Protein AF-A0A9N8YXN9-F1 (afdb_monomer_lite)

Foldseek 3Di:
DDADADAFDPDDDDDDDDDDDDDDDPPPQDWDADPPPRDTHGPPDGPVVVQVCCCPVVVNPHDHDPPPPVPPDPQDPVNVVVVVVVVVVVVCVCVVVVPPPCVCVDPVVVVVVCVVPVND

Radius of gyration: 23.68 Å; chains: 1; bounding box: 53×51×51 Å

Sequence (120 aa):
MSNIDLYDIGSYDPKSSDHDSTNASTSQTSNIVYNECSQEYSIKTSTGVLAKHLNKKHNRNITLKPRRFLVQKPYSKDDNTCIEECKSSILDFFVGDQIPFNTAESRWFRKMTSTLDLRY

Organism: NCBI:txid60492

Secondary structure (DSSP, 8-state):
------------------------------EEEETTTTEEEETTS-HHHHHHHHHHHH------PPP-----PPPPHHHHHHHHHHHHHHHHHHHHTT--GGGGGSHHHHHHHHHH-TT-

pLDDT: mean 70.65, std 18.08, range [36.25, 90.94]

Structure (mmCIF, N/CA/C/O backbone):
data_AF-A0A9N8YXN9-F1
#
_entry.id   AF-A0A9N8YXN9-F1
#
loop_
_atom_site.group_PDB
_atom_site.id
_atom_site.type_symbol
_atom_site.label_atom_id
_atom_site.label_alt_id
_atom_site.label_comp_id
_atom_site.label_asym_id
_atom_site.label_entity_id
_atom_site.label_seq_id
_atom_site.pdbx_PDB_ins_code
_atom_site.Cartn_x
_atom_site.Cartn_y
_atom_site.Cartn_z
_atom_site.occupancy
_atom_site.B_iso_or_equiv
_atom_site.auth_seq_id
_atom_site.auth_comp_id
_atom_site.auth_asym_id
_atom_site.auth_atom_id
_atom_site.pdbx_PDB_model_num
ATOM 1 N N . MET A 1 1 ? -25.549 -17.010 15.734 1.00 38.97 1 MET A N 1
ATOM 2 C CA . MET A 1 1 ? -25.058 -15.660 16.081 1.00 38.97 1 MET A CA 1
ATOM 3 C C . MET A 1 1 ? -24.217 -15.162 14.921 1.00 38.97 1 MET A C 1
ATOM 5 O O . MET A 1 1 ? -23.201 -15.771 14.621 1.00 38.97 1 MET A O 1
ATOM 9 N N . SER A 1 2 ? -24.693 -14.149 14.206 1.00 39.00 2 SER A N 1
ATOM 10 C CA . SER A 1 2 ? -24.035 -13.563 13.034 1.00 39.00 2 SER A CA 1
ATOM 11 C C . SER A 1 2 ? -23.165 -12.378 13.463 1.00 39.00 2 SER A C 1
ATOM 13 O O . SER A 1 2 ? -23.681 -11.429 14.047 1.00 39.00 2 SER A O 1
ATOM 15 N N . ASN A 1 3 ? -21.859 -12.441 13.192 1.00 39.16 3 ASN A N 1
ATOM 16 C CA . ASN A 1 3 ? -20.924 -11.340 13.438 1.00 39.16 3 ASN A CA 1
ATOM 17 C C . ASN A 1 3 ? -21.038 -10.308 12.309 1.00 39.16 3 ASN A C 1
ATOM 19 O O . ASN A 1 3 ? -20.936 -10.669 11.139 1.00 39.16 3 ASN A O 1
ATOM 23 N N . ILE A 1 4 ? -21.242 -9.036 12.658 1.00 43.56 4 ILE A N 1
ATOM 24 C CA . ILE A 1 4 ? -21.267 -7.922 11.704 1.00 43.56 4 ILE A CA 1
ATOM 25 C C . ILE A 1 4 ? -19.964 -7.139 11.875 1.00 43.56 4 ILE A C 1
ATOM 27 O O . ILE A 1 4 ? -19.743 -6.510 12.911 1.00 43.56 4 ILE A O 1
ATOM 31 N N . ASP A 1 5 ? -19.101 -7.198 10.862 1.00 38.38 5 ASP A N 1
ATOM 32 C CA . ASP A 1 5 ? -17.874 -6.404 10.786 1.00 38.38 5 ASP A CA 1
ATOM 33 C C . ASP A 1 5 ? -18.225 -5.002 10.242 1.00 38.38 5 ASP A C 1
ATOM 35 O O . ASP A 1 5 ? -18.652 -4.862 9.096 1.00 38.38 5 ASP A O 1
ATOM 39 N N . LEU A 1 6 ? -18.065 -3.957 11.064 1.00 42.31 6 LEU A N 1
ATOM 40 C CA . LEU A 1 6 ? -18.216 -2.557 10.646 1.00 42.31 6 LEU A CA 1
ATOM 41 C C . LEU A 1 6 ? -16.833 -1.920 10.455 1.00 42.31 6 LEU A C 1
ATOM 43 O O . LEU A 1 6 ? -15.990 -1.983 11.352 1.00 42.31 6 LEU A O 1
ATOM 47 N N . TYR A 1 7 ? -16.609 -1.293 9.301 1.00 44.41 7 TYR A N 1
ATOM 48 C CA . TYR A 1 7 ? -15.362 -0.598 8.978 1.00 44.41 7 TYR A CA 1
ATOM 49 C C . TYR A 1 7 ? -15.453 0.889 9.331 1.00 44.41 7 TYR A C 1
ATOM 51 O O . TYR A 1 7 ? -16.472 1.530 9.085 1.00 44.41 7 TYR A O 1
ATOM 59 N N . ASP A 1 8 ? -14.370 1.433 9.886 1.00 46.16 8 ASP A N 1
ATOM 60 C CA . ASP A 1 8 ? -14.249 2.843 10.259 1.00 46.16 8 ASP A CA 1
ATOM 61 C C . ASP A 1 8 ? -14.165 3.721 8.999 1.00 46.16 8 ASP A C 1
ATOM 63 O O . ASP A 1 8 ? -13.200 3.644 8.229 1.00 46.16 8 ASP A O 1
ATOM 67 N N . ILE A 1 9 ? -15.209 4.515 8.754 1.00 48.38 9 ILE A N 1
ATOM 68 C CA . ILE A 1 9 ? -15.237 5.512 7.684 1.00 48.38 9 ILE A CA 1
ATOM 69 C C . ILE A 1 9 ? -14.603 6.768 8.275 1.00 48.38 9 ILE A C 1
ATOM 71 O O . ILE A 1 9 ? -15.230 7.485 9.052 1.00 48.38 9 ILE A O 1
ATOM 75 N N . GLY A 1 10 ? -13.327 6.979 7.952 1.00 39.53 10 GLY A N 1
ATOM 76 C CA . GLY A 1 10 ? -12.581 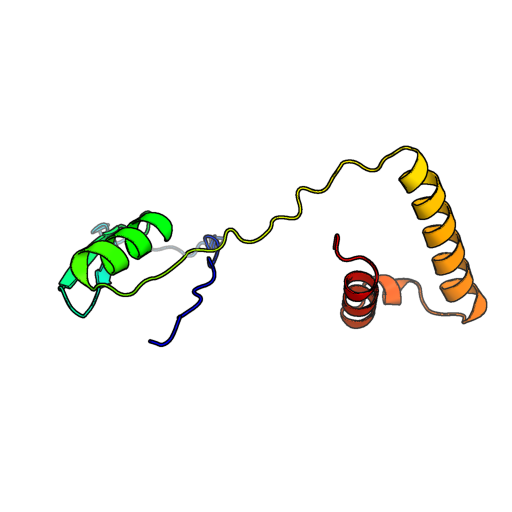8.162 8.363 1.00 39.53 10 GLY A CA 1
ATOM 77 C C . GLY A 1 10 ? -13.324 9.454 8.018 1.00 39.53 10 GLY A C 1
ATOM 78 O O . GLY A 1 10 ? -14.007 9.540 6.998 1.00 39.53 10 GLY A O 1
ATOM 79 N N . SER A 1 11 ? -13.177 10.433 8.911 1.00 42.22 11 SER A N 1
ATOM 80 C CA . SER A 1 11 ? -13.750 11.777 8.840 1.00 42.22 11 SER A CA 1
ATOM 81 C C . SER A 1 11 ? -13.607 12.376 7.438 1.00 42.22 11 SER A C 1
ATOM 83 O O . SER A 1 11 ? -12.497 12.556 6.940 1.00 42.22 11 SER A O 1
ATOM 85 N N . TYR A 1 12 ? -14.739 12.658 6.798 1.00 43.97 12 TYR A N 1
ATOM 86 C CA . TYR A 1 12 ? -14.797 13.372 5.529 1.00 43.97 12 TYR A CA 1
ATOM 87 C C . TYR A 1 12 ? -14.609 14.865 5.822 1.00 43.97 12 TYR A C 1
ATOM 89 O O . TYR A 1 12 ? -15.441 15.450 6.512 1.00 43.97 12 TYR A O 1
ATOM 97 N N . ASP A 1 13 ? -13.526 15.463 5.324 1.00 46.16 13 ASP A N 1
ATOM 98 C CA . ASP A 1 13 ? -13.345 16.919 5.280 1.00 46.16 13 ASP A CA 1
ATOM 99 C C . ASP A 1 13 ? -13.990 17.457 3.992 1.00 46.16 13 ASP A C 1
ATOM 101 O O . ASP A 1 13 ? -13.430 17.270 2.904 1.00 46.16 13 ASP A O 1
ATOM 105 N N . PRO A 1 14 ? -15.154 18.130 4.045 1.00 48.19 14 PRO A N 1
ATOM 106 C CA . PRO A 1 14 ? -15.634 18.878 2.898 1.00 48.19 14 PRO A CA 1
ATOM 107 C C . PRO A 1 14 ? -14.803 20.163 2.767 1.00 48.19 14 PRO A C 1
ATOM 109 O O . PRO A 1 14 ? -14.899 21.071 3.590 1.00 48.19 14 PRO A O 1
ATOM 112 N N . LYS A 1 15 ? -13.982 20.249 1.713 1.00 41.84 15 LYS A N 1
ATOM 113 C CA . LYS A 1 15 ? -13.399 21.524 1.270 1.00 41.84 15 LYS A CA 1
ATOM 114 C C . LYS A 1 15 ? -14.535 22.494 0.932 1.00 41.84 15 LYS A C 1
ATOM 116 O O . LYS A 1 15 ? -15.404 22.156 0.130 1.00 41.84 15 LYS A O 1
ATOM 121 N N . SER A 1 16 ? -14.509 23.673 1.550 1.00 41.66 16 SER A N 1
ATOM 122 C CA . SER A 1 16 ? -15.433 24.772 1.284 1.00 41.66 16 SER A CA 1
ATOM 123 C C . SER A 1 16 ? -15.173 25.380 -0.097 1.00 41.66 16 SER A C 1
ATOM 125 O O . SER A 1 16 ? -14.030 25.622 -0.484 1.00 41.66 16 SER A O 1
ATOM 127 N N . SER A 1 17 ? -16.251 25.632 -0.835 1.00 43.19 17 SER A N 1
ATOM 128 C CA . SER A 1 17 ? -16.296 26.609 -1.921 1.00 43.19 17 SER A CA 1
ATOM 129 C C . SER A 1 17 ? -17.325 27.659 -1.522 1.00 43.19 17 SER A C 1
ATOM 131 O O . SER A 1 17 ? -18.505 27.331 -1.374 1.00 43.19 17 SER A O 1
ATOM 133 N N . ASP A 1 18 ? -16.865 28.884 -1.296 1.00 45.81 18 ASP A N 1
ATOM 134 C CA . ASP A 1 18 ? -17.685 29.995 -0.832 1.00 45.81 18 ASP A CA 1
ATOM 135 C C . ASP A 1 18 ? -18.609 30.510 -1.945 1.00 45.81 18 ASP A C 1
ATOM 137 O O . ASP A 1 18 ? -18.162 30.875 -3.031 1.00 45.81 18 ASP A O 1
ATOM 141 N N . HIS A 1 19 ? -19.904 30.573 -1.639 1.00 42.38 19 HIS A N 1
ATOM 142 C CA . HIS A 1 19 ? -20.839 31.530 -2.217 1.00 42.38 19 HIS A CA 1
ATOM 143 C C . HIS A 1 19 ? -21.717 32.071 -1.082 1.00 42.38 19 HIS A C 1
ATOM 145 O O . HIS A 1 19 ? -22.288 31.308 -0.303 1.00 42.38 19 HIS A O 1
ATOM 151 N N . ASP A 1 20 ? -21.763 33.400 -1.001 1.00 39.88 20 ASP A N 1
ATOM 152 C CA . 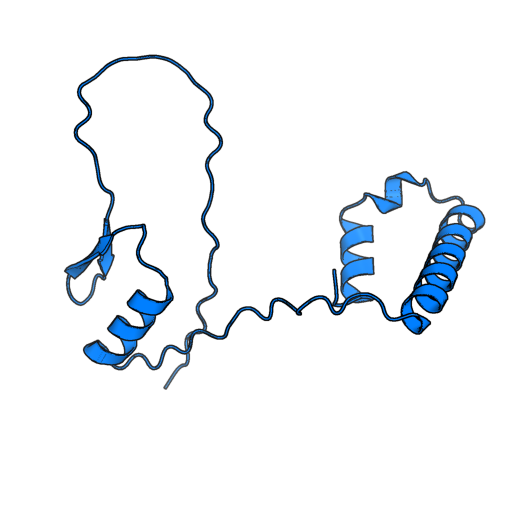ASP A 1 20 ? -22.512 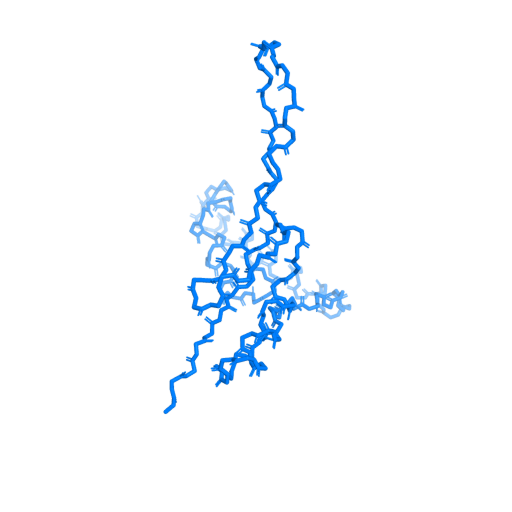34.233 -0.060 1.00 39.88 20 ASP A CA 1
ATOM 153 C C . ASP A 1 20 ? -23.962 33.794 0.180 1.00 39.88 20 ASP A C 1
ATOM 155 O O . ASP A 1 20 ? -24.717 33.580 -0.769 1.00 39.88 20 ASP A O 1
ATOM 159 N N . SER A 1 21 ? -24.405 33.847 1.440 1.00 37.50 21 SER A N 1
ATOM 160 C CA . SER A 1 21 ? -25.447 34.792 1.888 1.00 37.50 21 SER A CA 1
ATOM 161 C C . SER A 1 21 ? -25.886 34.506 3.327 1.00 37.50 21 SER A C 1
ATOM 163 O O . SER A 1 21 ? -26.172 33.380 3.724 1.00 37.50 21 SER A O 1
ATOM 165 N N . THR A 1 22 ? -25.963 35.590 4.091 1.00 53.31 22 THR A N 1
ATOM 166 C CA . THR A 1 22 ? -26.509 35.748 5.444 1.00 53.31 22 THR A CA 1
ATOM 167 C C . THR A 1 22 ? -27.834 35.019 5.681 1.00 53.31 22 THR A C 1
ATOM 169 O O . THR A 1 22 ? -28.770 35.251 4.923 1.00 53.31 22 THR A O 1
ATOM 172 N N . ASN A 1 23 ? -27.945 34.254 6.779 1.00 38.88 23 ASN A N 1
ATOM 173 C CA . ASN A 1 23 ? -29.133 34.166 7.646 1.00 38.88 23 ASN A CA 1
ATOM 174 C C . ASN A 1 23 ? -28.813 33.398 8.947 1.00 38.88 23 ASN A C 1
ATOM 176 O O . ASN A 1 23 ? -28.126 32.385 8.928 1.00 38.88 23 ASN A O 1
ATOM 180 N N . ALA A 1 24 ? -29.299 33.936 10.070 1.00 39.72 24 ALA A N 1
ATOM 181 C CA . ALA A 1 24 ? -29.245 33.443 11.452 1.00 39.72 24 ALA A CA 1
ATOM 182 C C . ALA A 1 24 ? -28.774 31.983 11.667 1.00 39.72 24 ALA A C 1
ATOM 184 O O . ALA A 1 24 ? -29.538 31.035 11.480 1.00 39.72 24 ALA A O 1
ATOM 185 N N . SER A 1 25 ? -27.543 31.818 12.170 1.00 36.25 25 SER A N 1
ATOM 186 C CA . SER A 1 25 ? -26.970 30.529 12.582 1.00 36.25 25 SER A CA 1
ATOM 187 C C . SER A 1 25 ? -27.682 29.955 13.810 1.00 36.25 25 SER A C 1
ATOM 189 O O . SER A 1 25 ? -27.188 30.019 14.936 1.00 36.25 25 SER A O 1
ATOM 191 N N . THR A 1 26 ? -28.829 29.318 13.594 1.00 45.75 26 THR A N 1
ATOM 192 C CA . THR A 1 26 ? -29.204 28.170 14.420 1.00 45.75 26 THR A CA 1
ATOM 193 C C . THR A 1 26 ? -28.161 27.101 14.133 1.00 45.75 26 THR A C 1
ATOM 195 O O . THR A 1 26 ? -28.099 26.550 13.038 1.00 45.75 26 THR A O 1
ATOM 198 N N . SER A 1 27 ? -27.265 26.869 15.091 1.00 49.44 27 SER A N 1
ATOM 199 C CA . SER A 1 27 ? -26.263 25.810 14.991 1.00 49.44 27 SER A CA 1
ATOM 200 C C . SER A 1 27 ? -26.993 24.467 14.950 1.00 49.44 27 SER A C 1
ATOM 202 O O . SER A 1 27 ? -27.299 23.898 15.994 1.00 49.44 27 SER A O 1
ATOM 204 N N . GLN A 1 28 ? -27.331 23.983 13.753 1.00 49.31 28 GLN A N 1
ATOM 205 C CA . GLN A 1 28 ? -27.807 22.622 13.538 1.00 49.31 28 GLN A CA 1
ATOM 206 C C . GLN A 1 28 ? -26.657 21.675 13.887 1.00 49.31 28 GLN A C 1
ATOM 208 O O . GLN A 1 28 ? -25.827 21.317 13.055 1.00 49.31 28 GLN A O 1
ATOM 213 N N . THR A 1 29 ? -26.568 21.293 15.157 1.00 57.31 29 THR A N 1
ATOM 214 C CA . THR A 1 29 ? -25.731 20.177 15.578 1.00 57.31 29 THR A CA 1
ATOM 215 C C . THR A 1 29 ? -26.446 18.906 15.152 1.00 57.31 29 THR A C 1
ATOM 217 O O . THR A 1 29 ? -27.288 18.380 15.875 1.00 57.31 29 THR A O 1
ATOM 220 N N . SER A 1 30 ? -26.163 18.447 13.937 1.00 67.12 30 SER A N 1
ATOM 221 C CA . SER A 1 30 ? -26.619 17.145 13.469 1.00 67.12 30 SER A CA 1
ATOM 222 C C . SER A 1 30 ? -26.120 16.073 14.453 1.00 67.12 30 SER A C 1
ATOM 224 O O . SER A 1 30 ? -24.925 15.996 14.743 1.00 67.12 30 SER A O 1
ATOM 226 N N . ASN A 1 31 ? -27.039 15.290 15.018 1.00 78.44 31 ASN A N 1
ATOM 227 C CA . ASN A 1 31 ? -26.748 14.190 15.940 1.00 78.44 31 ASN A CA 1
ATOM 228 C C . ASN A 1 31 ? -26.963 12.849 15.222 1.00 78.44 31 ASN A C 1
ATOM 230 O O . ASN A 1 31 ? -27.831 12.717 14.361 1.00 78.44 31 ASN A O 1
ATOM 234 N N . ILE A 1 32 ? -26.180 11.837 15.588 1.00 76.56 32 ILE A N 1
ATOM 235 C CA . ILE A 1 32 ? -26.388 10.442 15.197 1.00 76.56 32 ILE A CA 1
ATOM 236 C C . ILE A 1 32 ? -27.407 9.850 16.171 1.00 76.56 32 ILE A C 1
ATOM 238 O O . ILE A 1 32 ? -27.141 9.781 17.370 1.00 76.56 32 ILE A O 1
ATOM 242 N N . VAL A 1 33 ? -28.556 9.406 15.666 1.00 77.75 33 VAL A N 1
ATOM 243 C CA . VAL A 1 33 ? -29.597 8.760 16.477 1.00 77.75 33 VAL A CA 1
ATOM 244 C C . VAL A 1 33 ? -29.580 7.261 16.220 1.00 77.75 33 VAL A C 1
ATOM 246 O O . VAL A 1 33 ? -29.641 6.820 15.072 1.00 77.75 33 VAL A O 1
ATOM 249 N N . TYR A 1 34 ? -29.493 6.460 17.282 1.00 77.31 34 TYR A N 1
ATOM 250 C CA . TYR A 1 34 ? -29.622 5.011 17.156 1.00 77.31 34 TYR A CA 1
ATOM 251 C C . TYR A 1 34 ? -31.090 4.576 17.242 1.00 77.31 34 TYR A C 1
ATOM 253 O O . TYR A 1 34 ? -31.723 4.728 18.284 1.00 77.31 34 TYR A O 1
ATOM 261 N N . ASN A 1 35 ? -31.615 3.987 16.165 1.00 76.94 35 ASN A N 1
ATOM 262 C CA . ASN A 1 35 ? -33.054 3.753 15.990 1.00 76.94 35 ASN A CA 1
ATOM 263 C C . ASN A 1 35 ? -33.721 2.848 17.041 1.00 76.94 35 ASN A C 1
ATOM 265 O O . ASN A 1 35 ? -34.912 3.000 17.276 1.00 76.94 35 ASN A O 1
ATOM 269 N N . GLU A 1 36 ? -33.010 1.905 17.670 1.00 77.69 36 GLU A N 1
ATOM 270 C CA . GLU A 1 36 ? -33.666 0.959 18.597 1.00 77.69 36 GLU A CA 1
ATOM 271 C C . GLU A 1 36 ? -33.796 1.488 20.030 1.00 77.69 36 GLU A C 1
ATOM 273 O O . GLU A 1 36 ? -34.606 0.972 20.794 1.00 77.69 36 GLU A O 1
ATOM 278 N N . CYS A 1 37 ? -32.997 2.479 20.433 1.00 83.25 37 CYS A N 1
ATOM 279 C CA . CYS A 1 37 ? -33.101 3.069 21.773 1.00 83.25 37 CYS A CA 1
ATOM 280 C C . CYS A 1 37 ? -33.199 4.597 21.770 1.00 83.25 37 CYS A C 1
ATOM 282 O O . CYS A 1 37 ? -33.119 5.205 22.838 1.00 83.25 37 CYS A O 1
ATOM 284 N N . SER A 1 38 ? -33.353 5.192 20.582 1.00 83.25 38 SER A N 1
ATOM 285 C CA . SER A 1 38 ? -33.433 6.634 20.323 1.00 83.25 38 SER A CA 1
ATOM 286 C C . SER A 1 38 ? -32.351 7.444 21.038 1.00 83.25 38 SER A C 1
ATOM 288 O O . SER A 1 38 ? -32.557 8.595 21.409 1.00 83.25 38 SER A O 1
ATOM 290 N N . GLN A 1 39 ? -31.188 6.829 21.264 1.00 84.56 39 GLN A N 1
ATOM 291 C CA . GLN A 1 39 ? -30.075 7.481 21.931 1.00 84.56 39 GLN A CA 1
ATOM 292 C C . GLN A 1 39 ? -29.358 8.380 20.929 1.00 84.56 39 GLN A C 1
ATOM 294 O O . GLN A 1 39 ? -28.930 7.917 19.868 1.00 84.56 39 GLN A O 1
ATOM 299 N N . GLU A 1 40 ? -29.211 9.650 21.292 1.00 86.25 40 GLU A N 1
ATOM 300 C CA . GLU A 1 40 ? -28.510 10.641 20.485 1.00 86.25 40 GLU A CA 1
ATOM 301 C C . GLU A 1 40 ? -27.021 10.698 20.833 1.00 86.25 40 GLU A C 1
ATOM 303 O O . GLU A 1 40 ? -26.625 10.658 22.003 1.00 86.25 40 GLU A O 1
ATOM 308 N N . TYR A 1 41 ? -26.199 10.825 19.798 1.00 85.12 41 TYR A N 1
ATOM 309 C CA . TYR A 1 41 ? -24.757 10.990 19.872 1.00 85.12 41 TYR A CA 1
ATOM 310 C C . TYR A 1 41 ? -24.339 12.188 19.029 1.00 85.12 41 TYR A C 1
ATOM 312 O O . TYR A 1 41 ? -24.828 12.376 17.920 1.00 85.12 41 TYR A O 1
ATOM 320 N N . SER A 1 42 ? -23.379 12.977 19.506 1.00 84.81 42 SER A N 1
ATOM 321 C CA . SER A 1 42 ? -22.771 14.011 18.664 1.00 84.81 42 SER A CA 1
ATOM 322 C C . SER A 1 42 ? -22.071 13.364 17.462 1.00 84.81 42 SER A C 1
ATOM 324 O O . SER A 1 42 ? -21.463 12.307 17.624 1.00 84.81 42 SER A O 1
ATOM 326 N N . ILE A 1 43 ? -22.057 14.011 16.293 1.00 82.88 43 ILE A N 1
ATOM 327 C CA . ILE A 1 43 ? -21.254 13.567 15.131 1.00 82.88 43 ILE A CA 1
ATOM 328 C C . ILE A 1 43 ? -19.774 13.361 15.475 1.00 82.88 43 ILE A C 1
ATOM 330 O O . ILE A 1 43 ? -19.121 12.499 14.898 1.00 82.88 43 ILE A O 1
ATOM 334 N N . LYS A 1 44 ? -19.238 14.105 16.449 1.00 83.62 44 LYS A N 1
ATOM 335 C CA . LYS A 1 44 ? -17.842 13.959 16.896 1.00 83.62 44 LYS A CA 1
ATOM 336 C C . LYS A 1 44 ? -17.595 12.684 17.713 1.00 83.62 44 LYS A C 1
ATOM 338 O O . LYS A 1 44 ? -16.462 12.410 18.102 1.00 83.62 44 LYS A O 1
ATOM 343 N N . THR A 1 45 ? -18.644 11.927 18.028 1.00 83.19 45 THR A N 1
ATOM 344 C CA . THR A 1 45 ? -18.542 10.691 18.802 1.00 83.19 45 THR A CA 1
ATOM 345 C C . THR A 1 45 ? -17.828 9.635 17.972 1.00 83.19 45 THR A C 1
ATOM 347 O O . THR A 1 45 ? -18.258 9.307 16.869 1.00 83.19 45 THR A O 1
ATOM 350 N N . SER A 1 46 ? -16.755 9.060 18.513 1.00 83.75 46 SER A N 1
ATOM 351 C CA . SER A 1 46 ? -16.036 8.000 17.813 1.00 83.75 46 SER A CA 1
ATOM 352 C C . SER A 1 46 ? -16.892 6.741 17.652 1.00 83.75 46 SER A C 1
ATOM 354 O O . SER A 1 46 ? -17.688 6.371 18.525 1.00 83.75 46 SER A O 1
ATOM 356 N N . THR A 1 47 ? -16.660 6.019 16.558 1.00 83.44 47 THR A N 1
ATOM 357 C CA . THR A 1 47 ? -17.244 4.697 16.275 1.00 83.44 47 THR A CA 1
ATOM 358 C C . THR A 1 47 ? -17.012 3.705 17.422 1.00 83.44 47 THR A C 1
ATOM 360 O O . THR A 1 47 ? -17.878 2.883 17.720 1.00 83.44 47 THR A O 1
ATOM 363 N N . GLY A 1 48 ? -15.903 3.851 18.159 1.00 84.88 48 GLY A N 1
ATOM 364 C CA . GLY A 1 48 ? -15.601 3.113 19.390 1.00 84.88 48 GLY A CA 1
ATOM 365 C C . GLY A 1 48 ? -16.652 3.240 20.493 1.00 84.88 48 GLY A C 1
ATOM 366 O O . GLY A 1 48 ? -16.996 2.250 21.143 1.00 84.88 48 GLY A O 1
ATOM 367 N N . VAL A 1 49 ? -17.181 4.443 20.710 1.00 85.62 49 VAL A N 1
ATOM 368 C CA . VAL A 1 49 ? -18.208 4.692 21.733 1.00 85.62 49 VAL A CA 1
ATOM 369 C C . VAL A 1 49 ? -19.546 4.092 21.305 1.00 85.62 49 VAL A C 1
ATOM 371 O O . VAL A 1 49 ? -20.218 3.451 22.116 1.00 85.62 49 VAL A O 1
ATOM 374 N N . LEU A 1 50 ? -19.889 4.216 20.021 1.00 86.31 50 LEU A N 1
ATOM 375 C CA . LEU A 1 50 ? -21.085 3.609 19.433 1.00 86.31 50 LEU A CA 1
ATOM 376 C C . LEU A 1 50 ? -21.041 2.076 19.544 1.00 86.31 50 LEU A C 1
ATOM 378 O O . LEU A 1 50 ? -21.987 1.467 20.037 1.00 86.31 50 LEU A O 1
ATOM 382 N N . ALA A 1 51 ? -19.919 1.437 19.202 1.00 85.44 51 ALA A N 1
ATOM 383 C CA . ALA A 1 51 ? -19.767 -0.014 19.333 1.00 85.44 51 ALA A CA 1
ATOM 384 C C . ALA A 1 51 ? -19.898 -0.493 20.790 1.00 85.44 51 ALA A C 1
ATOM 386 O O . ALA A 1 51 ? -20.579 -1.483 21.060 1.00 85.44 51 ALA A O 1
ATOM 387 N N . LYS A 1 52 ? -19.316 0.236 21.756 1.00 87.19 52 LYS A N 1
ATOM 388 C CA . LYS A 1 52 ? -19.488 -0.065 23.190 1.00 87.19 52 LYS A CA 1
ATOM 389 C C . LYS A 1 52 ? -20.949 0.020 23.622 1.00 87.19 52 LYS A C 1
ATOM 391 O O . LYS A 1 52 ? -21.409 -0.846 24.366 1.00 87.19 52 LYS A O 1
ATOM 396 N N . HIS A 1 53 ? -21.676 1.038 23.164 1.00 88.94 53 HIS A N 1
ATOM 397 C CA . HIS A 1 53 ? -23.103 1.167 23.440 1.00 88.94 53 HIS A CA 1
ATOM 398 C C . HIS A 1 53 ? -23.891 -0.034 22.906 1.00 88.94 53 HIS A C 1
ATOM 400 O O . HIS A 1 53 ? -24.642 -0.653 23.658 1.00 88.94 53 HIS A O 1
ATOM 406 N N . LEU A 1 54 ? -23.668 -0.405 21.645 1.00 87.19 54 LEU A N 1
ATOM 407 C CA . LEU A 1 54 ? -24.352 -1.527 21.001 1.00 87.19 54 LEU A CA 1
ATOM 408 C C . LEU A 1 54 ? -24.055 -2.862 21.689 1.00 87.19 54 LEU A C 1
ATOM 410 O O . LEU A 1 54 ? -24.950 -3.690 21.852 1.00 87.19 54 LEU A O 1
ATOM 414 N N . ASN A 1 55 ? -22.827 -3.052 22.166 1.00 87.38 55 ASN A N 1
ATOM 415 C CA . ASN A 1 55 ? -22.467 -4.250 22.918 1.00 87.38 55 ASN A CA 1
ATOM 416 C C . ASN A 1 55 ? -23.128 -4.288 24.291 1.00 87.38 55 ASN A C 1
ATOM 418 O O . ASN A 1 55 ? -23.623 -5.335 24.686 1.00 87.38 55 ASN A O 1
ATOM 422 N N . LYS A 1 56 ? -23.166 -3.159 25.006 1.00 88.31 56 LYS A N 1
ATOM 423 C CA . LYS A 1 56 ? -23.688 -3.105 26.376 1.00 88.31 56 LYS A CA 1
ATOM 424 C C . LYS A 1 56 ? -25.216 -3.110 26.442 1.00 88.31 56 LYS A C 1
ATOM 426 O O . LYS A 1 56 ? -25.773 -3.765 27.313 1.00 88.31 56 LYS A O 1
ATOM 431 N N . LYS A 1 57 ? -25.892 -2.336 25.585 1.00 87.44 57 LYS A N 1
ATOM 432 C CA . LYS A 1 57 ? -27.360 -2.210 25.606 1.00 87.44 57 LYS A CA 1
ATOM 433 C C . LYS A 1 57 ? -28.065 -3.238 24.729 1.00 87.44 57 LYS A C 1
ATOM 435 O O . LYS A 1 57 ? -29.173 -3.634 25.065 1.00 87.44 57 LYS A O 1
ATOM 440 N N . HIS A 1 58 ? -27.445 -3.647 23.624 1.00 85.50 58 HIS A N 1
ATOM 441 C CA . HIS A 1 58 ? -28.104 -4.461 22.600 1.00 85.50 58 HIS A CA 1
ATOM 442 C C . HIS A 1 58 ? -27.441 -5.833 22.397 1.00 85.50 58 HIS A C 1
ATOM 444 O O . HIS A 1 58 ? -27.851 -6.567 21.503 1.00 85.50 58 HIS A O 1
ATOM 450 N N . ASN A 1 59 ? -26.430 -6.195 23.203 1.00 83.50 59 ASN A N 1
ATOM 451 C CA . ASN A 1 59 ? -25.713 -7.479 23.144 1.00 83.50 59 ASN A CA 1
ATOM 452 C C . ASN A 1 59 ? -25.256 -7.873 21.723 1.00 83.50 59 ASN A C 1
ATOM 454 O O . ASN A 1 59 ? -25.205 -9.052 21.375 1.00 83.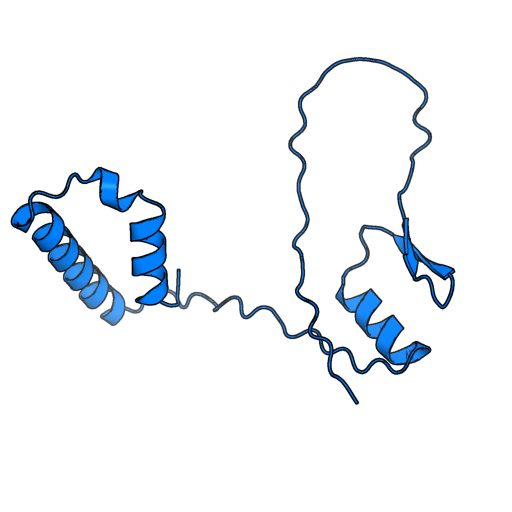50 59 ASN A O 1
ATOM 458 N N . ARG A 1 60 ? -24.920 -6.881 20.884 1.00 78.94 60 ARG A N 1
ATOM 459 C CA . ARG A 1 60 ? -24.635 -7.094 19.454 1.00 78.94 60 ARG A CA 1
ATOM 460 C C . ARG A 1 60 ? -23.255 -7.694 19.146 1.00 78.94 60 ARG A C 1
ATOM 462 O O . ARG A 1 60 ? -22.988 -7.970 17.983 1.00 78.94 60 ARG A O 1
ATOM 469 N N . ASN A 1 61 ? -22.399 -7.923 20.149 1.00 80.44 61 ASN A N 1
ATOM 470 C CA . ASN A 1 61 ? -21.062 -8.530 20.005 1.00 80.44 61 ASN A CA 1
ATOM 471 C C . ASN A 1 61 ? -20.211 -7.936 18.858 1.00 80.44 61 ASN A C 1
ATOM 473 O O . ASN A 1 61 ? -19.508 -8.637 18.135 1.00 80.44 61 ASN A O 1
ATOM 477 N N . ILE A 1 62 ? -20.266 -6.618 18.689 1.00 81.19 62 ILE A N 1
ATOM 478 C CA . ILE A 1 62 ? -19.528 -5.859 17.684 1.00 81.19 62 ILE A CA 1
ATOM 479 C C . ILE A 1 62 ? -18.079 -5.717 18.133 1.00 81.19 62 ILE A C 1
ATOM 481 O O . ILE A 1 62 ? -17.780 -5.060 19.132 1.00 81.19 62 ILE A O 1
ATOM 485 N N . THR A 1 63 ? -17.160 -6.294 17.369 1.00 76.31 63 THR A N 1
ATOM 486 C CA . THR A 1 63 ? -15.725 -6.085 17.569 1.00 76.31 63 THR A CA 1
ATOM 487 C C . THR A 1 63 ? -15.227 -5.116 16.513 1.00 76.31 63 THR A C 1
ATOM 489 O O . THR A 1 63 ? -15.183 -5.451 15.332 1.00 76.31 63 THR A O 1
ATOM 492 N N . LEU A 1 64 ? -14.827 -3.914 16.929 1.00 72.06 64 LEU A N 1
ATOM 493 C CA . LEU A 1 64 ? -14.095 -3.015 16.045 1.00 72.06 64 LEU A CA 1
ATOM 494 C C . LEU A 1 64 ? -12.681 -3.558 15.906 1.00 72.06 64 LEU A C 1
ATOM 496 O O . LEU A 1 64 ? -11.839 -3.381 16.787 1.00 72.06 64 LEU A O 1
ATOM 500 N N . LYS A 1 65 ? -12.427 -4.267 14.808 1.00 64.50 65 LYS A N 1
ATOM 501 C CA . LYS A 1 65 ? -11.059 -4.614 14.444 1.00 64.50 65 LYS A CA 1
ATOM 502 C C . LYS A 1 65 ? -10.358 -3.298 14.109 1.00 64.50 65 LYS A C 1
ATOM 504 O O . LYS A 1 65 ? -10.875 -2.557 13.269 1.00 64.50 65 LYS A O 1
ATOM 509 N N . PRO A 1 66 ? -9.208 -2.983 14.730 1.00 58.56 66 PRO A N 1
ATOM 510 C CA . PRO A 1 66 ? -8.407 -1.877 14.246 1.00 58.56 66 PRO A CA 1
ATOM 511 C C . PRO A 1 66 ? -8.145 -2.151 12.768 1.00 58.56 66 PRO A C 1
ATOM 513 O O . PRO A 1 66 ? -7.690 -3.245 12.411 1.00 58.56 66 PRO A O 1
ATOM 516 N N . ARG A 1 67 ? -8.462 -1.182 11.897 1.00 54.94 67 ARG A N 1
ATOM 517 C CA . ARG A 1 67 ? -7.880 -1.176 10.555 1.00 54.94 67 ARG A CA 1
ATOM 518 C C . ARG A 1 67 ? -6.394 -1.346 10.816 1.00 54.94 67 ARG A C 1
ATOM 520 O O . ARG A 1 67 ? -5.814 -0.538 11.542 1.00 54.94 67 ARG A O 1
ATOM 527 N N . ARG A 1 68 ? -5.808 -2.447 10.343 1.00 53.88 68 ARG A N 1
ATOM 528 C CA . ARG A 1 68 ? -4.360 -2.604 10.355 1.00 53.88 68 ARG A CA 1
ATOM 529 C C . ARG A 1 68 ? -3.853 -1.490 9.450 1.00 53.88 68 ARG A C 1
ATOM 531 O O . ARG A 1 68 ? -3.692 -1.693 8.256 1.00 53.88 68 ARG A O 1
ATOM 538 N N . PHE A 1 69 ? -3.655 -0.300 10.007 1.00 53.78 69 PHE A N 1
ATOM 539 C CA . PHE A 1 69 ? -2.581 0.550 9.561 1.00 53.78 69 PHE A CA 1
ATOM 540 C C . PHE A 1 69 ? -1.380 -0.358 9.751 1.00 53.78 69 PHE A C 1
ATOM 542 O O . PHE A 1 69 ? -0.961 -0.611 10.882 1.00 53.78 69 PHE A O 1
ATOM 549 N N . LEU A 1 70 ? -0.967 -1.018 8.666 1.00 53.41 70 LEU A N 1
ATOM 550 C CA . LEU A 1 70 ? 0.347 -1.613 8.593 1.00 53.41 70 LEU A CA 1
ATOM 551 C C . LEU A 1 70 ? 1.245 -0.468 9.020 1.00 53.41 70 LEU A C 1
ATOM 553 O O . LEU A 1 70 ? 1.365 0.516 8.296 1.00 53.41 70 LEU A O 1
ATOM 557 N N . VAL A 1 71 ? 1.717 -0.523 10.265 1.00 52.56 71 VAL A N 1
ATOM 558 C CA . VAL A 1 71 ? 2.716 0.405 10.766 1.00 52.56 71 VAL A CA 1
ATOM 559 C C . VAL A 1 71 ? 3.834 0.232 9.760 1.00 52.56 71 VAL A C 1
ATOM 561 O O . VAL A 1 71 ? 4.459 -0.830 9.743 1.00 52.56 71 VAL A O 1
ATOM 564 N N . GLN A 1 72 ? 3.954 1.184 8.830 1.00 58.44 72 GLN A N 1
ATOM 565 C CA . GLN A 1 72 ? 4.965 1.146 7.792 1.00 58.44 72 GLN A CA 1
ATOM 566 C C . GLN A 1 72 ? 6.272 1.117 8.562 1.00 58.44 72 GLN A C 1
ATOM 568 O O . GLN A 1 72 ? 6.675 2.111 9.167 1.00 58.44 72 GLN A O 1
ATOM 573 N N . LYS A 1 73 ? 6.871 -0.073 8.659 1.00 61.19 73 LYS A N 1
ATOM 574 C CA . LYS A 1 73 ? 8.196 -0.186 9.236 1.00 61.19 73 LYS A CA 1
ATOM 575 C C . LYS A 1 73 ? 9.081 0.668 8.331 1.00 61.19 73 LYS A C 1
ATOM 577 O O . LYS A 1 73 ? 8.992 0.497 7.111 1.00 61.19 73 LYS A O 1
ATOM 582 N N . PRO A 1 74 ? 9.868 1.602 8.885 1.00 64.06 74 PRO A N 1
ATOM 583 C CA . PRO A 1 74 ? 10.841 2.319 8.081 1.00 64.06 74 PRO A CA 1
ATOM 584 C C . PRO A 1 74 ? 11.697 1.287 7.346 1.00 64.06 74 PRO A C 1
ATOM 586 O O . PRO A 1 74 ? 12.049 0.260 7.936 1.00 64.06 74 PRO A O 1
ATOM 589 N N . TYR A 1 75 ? 11.957 1.535 6.062 1.00 64.50 75 TYR A N 1
ATOM 590 C CA . TYR A 1 75 ? 12.750 0.638 5.230 1.00 64.50 75 TYR A CA 1
ATOM 591 C C . TYR A 1 75 ? 14.060 0.301 5.950 1.00 64.50 75 TYR A C 1
ATOM 593 O O . TYR A 1 75 ? 14.805 1.188 6.378 1.00 64.50 75 TYR A O 1
ATOM 601 N N . SER A 1 76 ? 14.303 -0.992 6.145 1.00 75.06 76 SER A N 1
ATOM 602 C CA . SER A 1 76 ? 15.584 -1.484 6.634 1.00 75.06 76 SER A CA 1
ATOM 603 C C . SER A 1 76 ? 16.664 -1.239 5.575 1.00 75.06 76 SER A C 1
ATOM 605 O O . SER A 1 76 ? 16.367 -0.993 4.406 1.00 75.06 76 SER A O 1
ATOM 607 N N . LYS A 1 77 ? 17.944 -1.310 5.957 1.00 73.44 77 LYS A N 1
ATOM 608 C CA . LYS A 1 77 ? 19.034 -1.209 4.971 1.00 73.44 77 LYS A CA 1
ATOM 609 C C . LYS A 1 77 ? 18.924 -2.284 3.884 1.00 73.44 77 LYS A C 1
ATOM 611 O O . LYS A 1 77 ? 19.245 -1.994 2.738 1.00 73.44 77 LYS A O 1
ATOM 616 N N . ASP A 1 78 ? 18.412 -3.461 4.234 1.00 74.94 78 ASP A N 1
ATOM 617 C CA . ASP A 1 78 ? 18.185 -4.560 3.295 1.00 74.94 78 ASP A CA 1
ATOM 618 C C . ASP A 1 78 ? 17.019 -4.257 2.337 1.00 74.94 78 ASP A C 1
ATOM 620 O O . ASP A 1 78 ? 17.059 -4.636 1.167 1.00 74.94 78 ASP A O 1
ATOM 624 N N . ASP A 1 79 ? 16.013 -3.493 2.785 1.00 75.81 79 ASP A N 1
ATOM 625 C CA . ASP A 1 79 ? 14.942 -3.019 1.904 1.00 75.81 79 ASP A CA 1
ATOM 626 C C . ASP A 1 79 ? 15.455 -2.017 0.857 1.00 75.81 79 ASP A C 1
ATOM 628 O O . ASP A 1 79 ? 14.908 -1.984 -0.238 1.00 75.81 79 ASP A O 1
ATOM 632 N N . ASN A 1 80 ? 16.488 -1.213 1.146 1.00 78.19 80 ASN A N 1
ATOM 633 C CA . ASN A 1 80 ? 17.021 -0.267 0.156 1.00 78.19 80 ASN A CA 1
ATOM 634 C C . ASN A 1 80 ? 17.600 -0.994 -1.060 1.00 78.19 80 ASN A C 1
ATOM 636 O O . ASN A 1 80 ? 17.354 -0.574 -2.186 1.00 78.19 80 ASN A O 1
ATOM 640 N N . THR A 1 81 ? 18.324 -2.095 -0.845 1.00 81.00 81 THR A N 1
ATOM 641 C CA . THR A 1 81 ? 18.834 -2.927 -1.944 1.00 81.00 81 THR A CA 1
ATOM 642 C C . THR A 1 81 ? 17.678 -3.477 -2.778 1.00 81.00 81 THR A C 1
ATOM 644 O O . THR A 1 81 ? 17.673 -3.329 -3.996 1.00 81.00 81 THR A O 1
ATOM 647 N N . CYS A 1 82 ? 16.645 -4.007 -2.115 1.00 78.19 82 CYS A N 1
ATOM 648 C CA . CYS A 1 82 ? 15.435 -4.505 -2.772 1.00 78.19 82 CYS A CA 1
ATOM 649 C C . CYS A 1 82 ? 14.694 -3.400 -3.551 1.00 78.19 82 CYS A C 1
ATOM 651 O O . CYS A 1 82 ? 14.258 -3.616 -4.678 1.00 78.19 82 CYS A O 1
ATOM 653 N N . ILE A 1 83 ? 14.602 -2.183 -3.003 1.00 80.94 83 ILE A N 1
ATOM 654 C CA . ILE A 1 83 ? 14.002 -1.028 -3.685 1.00 80.94 83 ILE A CA 1
ATOM 655 C C . ILE A 1 83 ? 14.774 -0.682 -4.960 1.00 80.94 83 ILE A C 1
ATOM 657 O O . ILE A 1 83 ? 14.147 -0.425 -5.987 1.00 80.94 83 ILE A O 1
ATOM 661 N N . GLU A 1 84 ? 16.106 -0.657 -4.920 1.00 82.88 84 GLU A N 1
ATOM 662 C CA . GLU A 1 84 ? 16.916 -0.333 -6.099 1.00 82.88 84 GLU A CA 1
ATOM 663 C C . GLU A 1 84 ? 16.837 -1.437 -7.170 1.00 82.88 84 GLU A C 1
ATOM 665 O O . GLU A 1 84 ? 16.735 -1.128 -8.361 1.00 82.88 84 GLU A O 1
ATOM 670 N N . GLU A 1 85 ? 16.777 -2.710 -6.767 1.00 85.94 85 GLU A N 1
ATOM 671 C CA . GLU A 1 85 ? 16.527 -3.845 -7.668 1.00 85.94 85 GLU A CA 1
ATOM 672 C C . GLU A 1 85 ? 15.134 -3.763 -8.313 1.00 85.94 85 GLU A C 1
ATOM 674 O O . GLU A 1 85 ? 14.995 -3.906 -9.533 1.00 85.94 85 GLU A O 1
ATOM 679 N N . CYS A 1 86 ? 14.098 -3.459 -7.524 1.00 82.50 86 CYS A N 1
ATOM 680 C CA . CYS A 1 86 ? 12.741 -3.256 -8.024 1.00 82.50 86 CYS A CA 1
ATOM 681 C C . CYS A 1 86 ? 12.658 -2.060 -8.975 1.00 82.50 86 CYS A C 1
ATOM 683 O O . CYS A 1 86 ? 12.047 -2.171 -10.036 1.00 82.50 86 CYS A O 1
ATOM 685 N N . LYS A 1 87 ? 13.280 -0.924 -8.638 1.00 86.06 87 LYS A N 1
ATOM 686 C CA . LYS A 1 87 ? 13.329 0.250 -9.522 1.00 86.06 87 LYS A CA 1
ATOM 687 C C . LYS A 1 87 ? 13.998 -0.079 -10.849 1.00 86.06 87 LYS A C 1
ATOM 689 O O . LYS A 1 87 ? 13.450 0.276 -11.887 1.00 86.06 87 LYS A O 1
ATOM 694 N N . SER A 1 88 ? 15.138 -0.764 -10.813 1.00 89.44 88 SER A N 1
ATOM 695 C CA . SER A 1 88 ? 15.864 -1.158 -12.024 1.00 89.44 88 SER A CA 1
ATOM 696 C C . SER A 1 88 ? 15.011 -2.085 -12.890 1.00 89.44 88 SER A C 1
ATOM 698 O O . SER A 1 88 ? 14.814 -1.808 -14.065 1.00 89.44 88 SER A O 1
ATOM 700 N N . SER A 1 89 ? 14.377 -3.092 -12.282 1.00 86.69 89 SER A N 1
ATOM 701 C CA . SER A 1 89 ? 13.486 -4.025 -12.988 1.00 86.69 89 SER A CA 1
ATOM 702 C C . SER A 1 89 ? 12.273 -3.329 -13.614 1.00 86.69 89 SER A C 1
ATOM 704 O O . SER A 1 89 ? 11.855 -3.661 -14.721 1.00 86.69 89 SER A O 1
ATOM 706 N N . ILE A 1 90 ? 11.696 -2.346 -12.916 1.00 86.06 90 ILE A N 1
ATOM 707 C CA . ILE A 1 90 ? 10.594 -1.539 -13.444 1.00 86.06 90 ILE A CA 1
ATOM 708 C C . ILE A 1 90 ? 11.085 -0.709 -14.634 1.00 86.06 90 ILE A C 1
ATOM 710 O O . ILE A 1 90 ? 10.432 -0.708 -15.673 1.00 86.06 90 ILE A O 1
ATOM 714 N N . LEU A 1 91 ? 12.226 -0.028 -14.515 1.00 87.88 91 LEU A N 1
ATOM 715 C CA . LEU A 1 91 ? 12.794 0.752 -15.617 1.00 87.88 91 LEU A CA 1
ATOM 716 C C . LEU A 1 91 ? 13.084 -0.124 -16.839 1.00 87.88 91 LEU A C 1
ATOM 718 O O . LEU A 1 91 ? 12.719 0.268 -17.945 1.00 87.88 91 LEU A O 1
ATOM 722 N N . ASP A 1 92 ? 13.645 -1.316 -16.642 1.00 90.94 92 ASP A N 1
ATOM 723 C CA . ASP A 1 92 ? 13.900 -2.277 -17.718 1.00 90.94 92 ASP A CA 1
ATOM 724 C C . ASP A 1 92 ? 12.607 -2.727 -18.403 1.00 90.94 92 ASP A C 1
ATOM 726 O O . ASP A 1 92 ? 12.570 -2.819 -19.626 1.00 90.94 92 ASP A O 1
ATOM 730 N N . PHE A 1 93 ? 11.522 -2.935 -17.654 1.00 87.56 93 PHE A N 1
ATOM 731 C CA . PHE A 1 93 ? 10.203 -3.221 -18.225 1.00 87.56 93 PHE A CA 1
ATOM 732 C C . PHE A 1 93 ? 9.681 -2.052 -19.072 1.00 87.56 93 PHE A C 1
ATOM 734 O O . PHE A 1 93 ? 9.261 -2.242 -20.212 1.00 87.56 93 PHE A O 1
ATOM 741 N N . PHE A 1 94 ? 9.758 -0.821 -18.555 1.00 89.06 94 PHE A N 1
ATOM 742 C CA . PHE A 1 94 ? 9.318 0.365 -19.294 1.00 89.06 94 PHE A CA 1
ATOM 743 C C . PHE A 1 94 ? 10.129 0.587 -20.576 1.00 89.06 94 PHE A C 1
ATOM 745 O O . PHE A 1 94 ? 9.559 0.889 -21.624 1.00 89.06 94 PHE A O 1
ATOM 752 N N . VAL A 1 95 ? 11.450 0.432 -20.506 1.00 90.25 95 VAL A N 1
ATOM 753 C CA . VAL A 1 95 ? 12.353 0.654 -21.642 1.00 90.25 95 VAL A CA 1
ATOM 754 C C . VAL A 1 95 ? 12.290 -0.505 -22.638 1.00 90.25 95 VAL A C 1
ATOM 756 O O . VAL A 1 95 ? 12.191 -0.264 -23.840 1.00 90.25 95 VAL A O 1
ATOM 759 N N . GLY A 1 96 ? 12.320 -1.747 -22.152 1.00 90.94 96 GLY A N 1
ATOM 760 C CA . GLY A 1 96 ? 12.330 -2.962 -22.965 1.00 90.94 96 GLY A CA 1
ATOM 761 C C . GLY A 1 96 ? 11.049 -3.144 -23.770 1.00 90.94 96 GLY A C 1
ATOM 762 O O . GLY A 1 96 ? 11.115 -3.403 -24.971 1.00 90.94 96 GLY A O 1
ATOM 763 N N . ASP A 1 97 ? 9.897 -2.900 -23.144 1.00 90.25 97 ASP A N 1
ATOM 764 C CA . ASP A 1 97 ? 8.589 -3.024 -23.795 1.00 90.25 97 ASP A CA 1
ATOM 765 C C . ASP A 1 97 ? 8.100 -1.698 -24.414 1.00 90.25 97 ASP A C 1
ATOM 767 O O . ASP A 1 97 ? 6.967 -1.608 -24.889 1.00 90.25 97 ASP A O 1
ATOM 771 N N . GLN A 1 98 ? 8.948 -0.657 -24.424 1.00 90.81 98 GLN A N 1
ATOM 772 C CA . GLN A 1 98 ? 8.641 0.696 -24.920 1.00 90.81 98 GLN A CA 1
ATOM 773 C C . GLN A 1 98 ? 7.344 1.277 -24.338 1.00 90.81 98 GLN A C 1
ATOM 775 O O . GLN A 1 98 ? 6.579 1.982 -25.005 1.00 90.81 98 GLN A O 1
ATOM 780 N N . ILE A 1 99 ? 7.083 0.979 -23.069 1.00 88.56 99 ILE A N 1
ATOM 781 C CA . ILE A 1 99 ? 5.884 1.433 -22.382 1.00 88.56 99 ILE A CA 1
ATOM 782 C C . ILE A 1 99 ? 6.067 2.915 -22.029 1.00 88.56 99 ILE A C 1
ATOM 784 O O . ILE A 1 99 ? 7.086 3.304 -21.455 1.00 88.56 99 ILE A O 1
ATOM 788 N N . PRO A 1 100 ? 5.080 3.778 -22.313 1.00 89.75 100 PRO A N 1
ATOM 789 C CA . PRO A 1 100 ? 5.142 5.171 -21.898 1.00 89.75 100 PRO A CA 1
ATOM 790 C C . PRO A 1 100 ? 5.191 5.299 -20.370 1.00 89.75 100 PRO A C 1
ATOM 792 O O . PRO A 1 100 ? 4.367 4.706 -19.669 1.00 89.75 100 PRO A O 1
ATOM 795 N N . PHE A 1 101 ? 6.094 6.132 -19.841 1.00 85.81 101 PHE A N 1
ATOM 796 C CA . PHE A 1 101 ? 6.265 6.329 -18.391 1.00 85.81 101 PHE A CA 1
ATOM 797 C C . PHE A 1 101 ? 4.994 6.802 -17.668 1.00 85.81 101 PHE A C 1
ATOM 799 O O . PHE A 1 101 ? 4.809 6.502 -16.490 1.00 85.81 101 PHE A O 1
ATOM 806 N N . ASN A 1 102 ? 4.066 7.466 -18.368 1.00 88.50 102 ASN A N 1
ATOM 807 C CA . ASN A 1 102 ? 2.763 7.843 -17.805 1.00 88.50 102 ASN A CA 1
ATOM 808 C C . ASN A 1 102 ? 1.909 6.624 -17.382 1.00 88.50 102 ASN A C 1
ATOM 810 O O . ASN A 1 102 ? 0.991 6.762 -16.574 1.00 88.50 102 ASN A O 1
ATOM 814 N N . THR A 1 103 ? 2.234 5.416 -17.857 1.00 87.62 103 THR A N 1
ATOM 815 C CA . THR A 1 103 ? 1.578 4.168 -17.445 1.00 87.62 103 THR A CA 1
ATOM 816 C C . THR A 1 103 ? 1.807 3.887 -15.961 1.00 87.62 103 THR A C 1
ATOM 818 O O . THR A 1 103 ? 0.911 3.337 -15.318 1.00 87.62 103 THR A O 1
ATOM 821 N N . ALA A 1 104 ? 2.927 4.344 -15.379 1.00 84.38 104 ALA A N 1
ATOM 822 C CA . ALA A 1 104 ? 3.195 4.237 -13.942 1.00 84.38 104 ALA A CA 1
ATOM 823 C C . ALA A 1 104 ? 2.151 4.984 -13.088 1.00 84.38 104 ALA A C 1
ATOM 825 O O . ALA A 1 104 ? 1.865 4.613 -11.948 1.00 84.38 104 ALA A O 1
ATOM 826 N N . GLU A 1 105 ? 1.528 6.024 -13.647 1.00 86.00 105 GLU A N 1
ATOM 827 C CA . GLU A 1 105 ? 0.480 6.790 -12.976 1.00 86.00 105 GLU A CA 1
ATOM 828 C C . GLU A 1 105 ? -0.916 6.194 -13.169 1.00 86.00 105 GLU A C 1
ATOM 830 O O . GLU A 1 105 ? -1.855 6.573 -12.463 1.00 86.00 105 GLU A O 1
ATOM 835 N N . SER A 1 106 ? -1.062 5.242 -14.093 1.00 90.88 106 SER A N 1
ATOM 836 C CA . SER A 1 106 ? -2.351 4.638 -14.397 1.00 90.88 106 SER A CA 1
ATOM 837 C C . SER A 1 106 ? -2.921 3.901 -13.184 1.00 90.88 106 SER A C 1
ATOM 839 O O . SER A 1 106 ? -2.223 3.238 -12.410 1.00 90.88 106 SER A O 1
ATOM 841 N N . ARG A 1 107 ? -4.248 3.970 -13.034 1.00 88.38 107 ARG A N 1
ATOM 842 C CA . ARG A 1 107 ? -4.965 3.287 -11.948 1.00 88.38 107 ARG A CA 1
ATOM 843 C C . ARG A 1 107 ? -4.728 1.775 -11.961 1.00 88.38 107 ARG A C 1
ATOM 845 O O . ARG A 1 107 ? -4.671 1.160 -10.901 1.00 88.38 107 ARG A O 1
ATOM 852 N N . TRP A 1 108 ? -4.621 1.186 -13.151 1.00 89.12 108 TRP A N 1
ATOM 853 C CA . TRP A 1 108 ? -4.355 -0.240 -13.315 1.00 89.12 108 TRP A CA 1
ATOM 854 C C . TRP A 1 108 ? -2.958 -0.610 -12.810 1.00 89.12 108 TRP A C 1
ATOM 856 O O . TRP A 1 108 ? -2.849 -1.531 -12.004 1.00 89.12 108 TRP A O 1
ATOM 866 N N . PHE A 1 109 ? -1.922 0.138 -13.205 1.00 86.94 109 PHE A N 1
ATOM 867 C CA . PHE A 1 109 ? -0.548 -0.149 -12.794 1.00 86.94 109 PHE A CA 1
ATOM 868 C C . PHE A 1 109 ? -0.395 -0.024 -11.279 1.00 86.94 109 PHE A C 1
ATOM 870 O O . PHE A 1 109 ? 0.076 -0.956 -10.638 1.00 86.94 109 PHE A O 1
ATOM 877 N N . ARG A 1 110 ? -0.933 1.050 -10.683 1.00 83.88 110 ARG A N 1
ATOM 878 C CA . ARG A 1 110 ? -0.948 1.226 -9.221 1.00 83.88 110 ARG A CA 1
ATOM 879 C C . ARG A 1 110 ? -1.653 0.084 -8.489 1.00 83.88 110 ARG A C 1
ATOM 881 O O . ARG A 1 110 ? -1.193 -0.346 -7.439 1.00 83.88 110 ARG A O 1
ATOM 888 N N . LYS A 1 111 ? -2.767 -0.415 -9.040 1.00 84.94 111 LYS A N 1
ATOM 889 C CA . LYS A 1 111 ? -3.497 -1.559 -8.475 1.00 84.94 111 LYS A CA 1
ATOM 890 C C . LYS A 1 111 ? -2.689 -2.856 -8.583 1.00 84.94 111 LYS A C 1
ATOM 892 O O . LYS A 1 111 ? -2.745 -3.697 -7.691 1.00 84.94 111 LYS A O 1
ATOM 897 N N . MET A 1 112 ? -1.958 -3.040 -9.677 1.00 84.12 112 MET A N 1
ATOM 898 C CA . MET A 1 112 ? -1.086 -4.195 -9.863 1.00 84.12 112 MET A CA 1
ATOM 899 C C . MET A 1 112 ? 0.084 -4.149 -8.870 1.00 84.12 112 MET A C 1
ATOM 901 O O . MET A 1 112 ? 0.279 -5.111 -8.129 1.00 84.12 112 MET A O 1
ATOM 905 N N . THR A 1 113 ? 0.759 -3.003 -8.735 1.00 80.38 113 THR A N 1
ATOM 906 C CA . THR A 1 113 ? 1.861 -2.831 -7.777 1.00 80.38 113 THR A CA 1
ATOM 907 C C . THR A 1 113 ? 1.410 -2.956 -6.321 1.00 80.38 113 THR A C 1
ATOM 909 O O . THR A 1 113 ? 2.106 -3.600 -5.546 1.00 80.38 113 THR A O 1
ATOM 912 N N . SER A 1 114 ? 0.226 -2.452 -5.946 1.00 75.88 114 SER A N 1
ATOM 913 C CA . SER A 1 114 ? -0.331 -2.632 -4.587 1.00 75.88 114 SER A CA 1
ATOM 914 C C . SER A 1 114 ? -0.691 -4.088 -4.265 1.00 75.88 114 SER A C 1
ATOM 916 O O . SER A 1 114 ? -0.844 -4.470 -3.111 1.00 75.88 114 SER A O 1
ATOM 918 N N . THR A 1 115 ? -0.888 -4.923 -5.291 1.00 77.31 115 THR A N 1
ATOM 919 C CA . THR A 1 115 ? -1.127 -6.360 -5.086 1.00 77.31 115 THR A CA 1
ATOM 920 C C . THR A 1 115 ? 0.184 -7.102 -4.811 1.00 77.31 115 THR A C 1
ATOM 922 O O . THR A 1 115 ? 0.179 -8.118 -4.120 1.00 77.31 115 THR A O 1
ATOM 925 N N . LEU A 1 116 ? 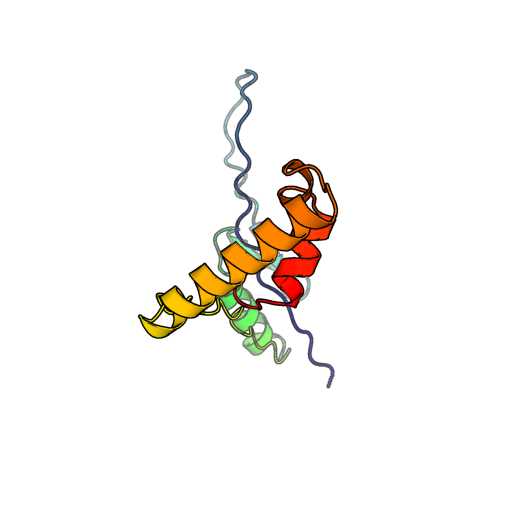1.300 -6.594 -5.343 1.00 70.88 116 LEU A N 1
ATOM 926 C CA . LEU A 1 116 ? 2.632 -7.182 -5.195 1.00 70.88 116 LEU A CA 1
ATOM 927 C C . LEU A 1 116 ? 3.354 -6.683 -3.937 1.00 70.88 116 LEU A C 1
ATOM 929 O O . LEU A 1 116 ? 4.049 -7.463 -3.291 1.00 70.88 116 LEU A O 1
ATOM 933 N N . ASP A 1 117 ? 3.151 -5.421 -3.555 1.00 68.06 117 ASP A N 1
ATOM 934 C CA . ASP A 1 117 ? 3.626 -4.862 -2.291 1.00 68.06 117 ASP A CA 1
ATOM 935 C C . ASP A 1 117 ? 2.440 -4.464 -1.409 1.00 68.06 117 ASP A C 1
ATOM 937 O O . ASP A 1 117 ? 1.812 -3.425 -1.601 1.00 68.06 117 ASP A O 1
ATOM 941 N N . LEU A 1 118 ? 2.163 -5.288 -0.395 1.00 59.19 118 LEU A N 1
ATOM 942 C CA . LEU A 1 118 ? 1.077 -5.074 0.569 1.00 59.19 118 LEU A CA 1
ATOM 943 C C . LEU A 1 118 ? 1.257 -3.803 1.424 1.00 59.19 118 LEU A C 1
ATOM 945 O O . LEU A 1 118 ? 0.375 -3.488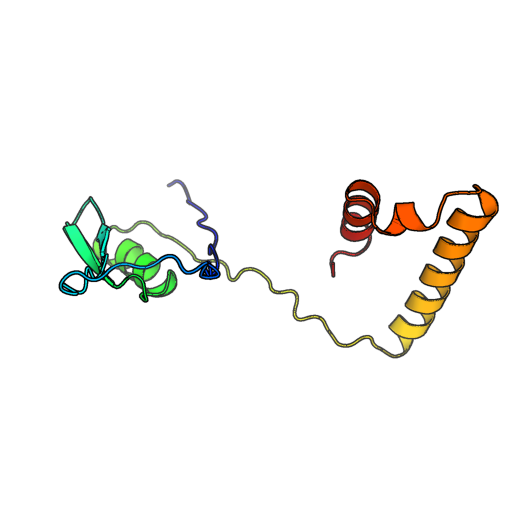 2.223 1.00 59.19 118 LEU A O 1
ATOM 949 N N . ARG A 1 119 ? 2.398 -3.102 1.322 1.00 58.28 119 ARG A N 1
ATOM 950 C CA . ARG A 1 119 ? 2.654 -1.831 2.019 1.00 58.28 119 ARG A CA 1
ATOM 951 C C . ARG A 1 119 ? 1.962 -0.622 1.367 1.00 58.28 119 ARG A C 1
ATOM 953 O O . ARG A 1 119 ? 1.878 0.412 2.041 1.00 58.28 119 ARG A O 1
ATOM 960 N N . TYR A 1 120 ? 1.485 -0.746 0.121 1.00 48.75 120 TYR A N 1
ATOM 961 C CA . TYR A 1 120 ? 0.867 0.326 -0.678 1.00 48.75 120 TYR A CA 1
ATOM 962 C C . TYR A 1 120 ? -0.592 0.052 -1.051 1.00 48.75 120 TYR A C 1
ATOM 964 O O . TYR A 1 120 ? -0.950 -1.118 -1.300 1.00 48.75 120 TYR A O 1
#